Protein AF-A0A7R9UF16-F1 (afdb_monomer_lite)

pLDDT: mean 88.45, std 11.45, range [45.44, 96.75]

InterPro domains:
  IPR026983 Dynein heavy chain [PTHR46532] (1-109)
  IPR035699 Dynein heavy chain, hydrolytic ATP-binding dynein motor region [PF12774] (2-119)
  IPR043157 Dynein heavy chain, AAA1 domain, small subdomain [G3DSA:1.10.8.710] (1-102)

Organism: NCBI:txid172671

Secondary structure (DSSP, 8-state):
-HHHHHTT-SSHHHHHHHHHHHHHHHHHHS---TT---SHHHHHHHHHHHHHHHHHTTTS-HHHHHHHHHHHHHHTTS-TTTHHHHHHHHHHH-HHHHTS-------HHHHHHHHHHHHT-

Structure (mmCIF, N/CA/C/O backbone):
data_AF-A0A7R9UF16-F1
#
_entry.id   AF-A0A7R9UF16-F1
#
loop_
_atom_site.group_PDB
_atom_site.id
_atom_site.type_symbol
_atom_site.label_atom_id
_atom_site.label_alt_id
_atom_site.label_comp_id
_atom_site.label_asym_id
_atom_site.label_entity_id
_atom_site.label_seq_id
_atom_site.pdbx_PDB_ins_code
_atom_site.Cartn_x
_atom_site.Cartn_y
_atom_site.Cartn_z
_atom_site.occupancy
_atom_site.B_iso_or_equiv
_atom_site.auth_seq_id
_atom_site.auth_comp_id
_atom_site.auth_asym_id
_atom_site.auth_atom_id
_atom_site.pdbx_PDB_model_num
ATOM 1 N N . ARG A 1 1 ? 14.702 -5.098 0.571 1.00 75.12 1 ARG A N 1
ATOM 2 C CA . ARG A 1 1 ? 15.642 -4.946 -0.575 1.00 75.12 1 ARG A CA 1
ATOM 3 C C 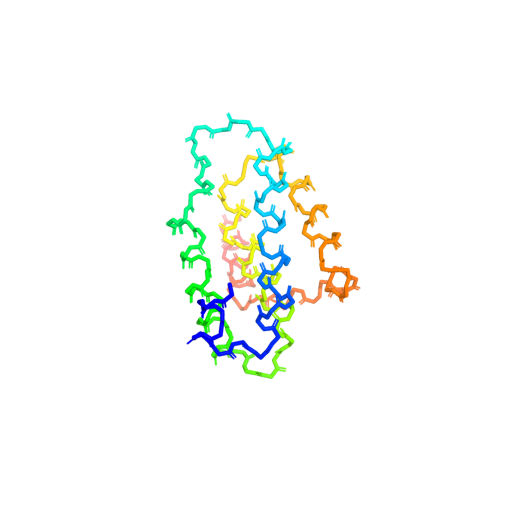. ARG A 1 1 ? 15.607 -6.165 -1.499 1.00 75.12 1 ARG A C 1
ATOM 5 O O . ARG A 1 1 ? 15.033 -6.046 -2.571 1.00 75.12 1 ARG A O 1
ATOM 12 N N . VAL A 1 2 ? 16.104 -7.334 -1.067 1.00 79.19 2 VAL A N 1
ATOM 13 C CA . VAL A 1 2 ? 16.209 -8.562 -1.897 1.00 79.19 2 VAL A CA 1
ATOM 14 C C . VAL A 1 2 ? 14.895 -8.941 -2.590 1.00 79.19 2 VAL A C 1
ATOM 16 O O . VAL A 1 2 ? 14.875 -9.166 -3.796 1.00 79.19 2 VAL A O 1
ATOM 19 N N . LYS A 1 3 ? 13.770 -8.937 -1.859 1.00 90.56 3 LYS A N 1
ATOM 20 C CA . LYS A 1 3 ? 12.485 -9.346 -2.439 1.00 90.56 3 LYS A CA 1
ATOM 21 C C . LYS A 1 3 ? 11.997 -8.417 -3.559 1.00 90.56 3 LYS A C 1
ATOM 23 O O . LYS A 1 3 ? 11.526 -8.935 -4.562 1.00 90.56 3 LYS A O 1
ATOM 28 N N . LEU A 1 4 ? 12.150 -7.095 -3.430 1.00 90.44 4 LEU A N 1
ATOM 29 C CA . LEU A 1 4 ? 11.742 -6.135 -4.470 1.00 90.44 4 LEU A CA 1
ATOM 30 C C . LEU A 1 4 ? 12.545 -6.306 -5.760 1.00 90.44 4 LEU A C 1
ATOM 32 O O . LEU A 1 4 ? 11.959 -6.355 -6.837 1.00 90.44 4 LEU A O 1
ATOM 36 N N . CYS A 1 5 ? 13.861 -6.490 -5.635 1.00 90.62 5 CYS A N 1
ATOM 37 C CA . CYS A 1 5 ? 14.720 -6.806 -6.773 1.00 90.62 5 CYS A CA 1
ATOM 38 C C . CYS A 1 5 ? 14.254 -8.102 -7.464 1.00 90.62 5 CYS A C 1
ATOM 40 O O . CYS A 1 5 ? 13.997 -8.108 -8.665 1.00 90.62 5 CYS A O 1
ATOM 42 N N . SER A 1 6 ? 13.995 -9.167 -6.690 1.00 90.06 6 SER A N 1
ATOM 43 C CA . SER A 1 6 ? 13.535 -10.455 -7.241 1.00 90.06 6 SER A CA 1
ATOM 44 C C . SER A 1 6 ? 12.184 -10.398 -7.964 1.00 90.06 6 SER A C 1
ATOM 46 O O . SER A 1 6 ? 11.884 -11.280 -8.761 1.00 90.06 6 SER A O 1
ATOM 48 N N . VAL A 1 7 ? 11.347 -9.395 -7.676 1.00 90.81 7 VAL A N 1
ATOM 49 C CA . VAL A 1 7 ? 10.039 -9.235 -8.329 1.00 90.81 7 VAL A CA 1
ATOM 50 C C . VAL A 1 7 ? 10.053 -8.221 -9.479 1.00 90.81 7 VAL A C 1
ATOM 52 O O . VAL A 1 7 ? 8.992 -7.917 -10.022 1.00 90.81 7 VAL A O 1
ATOM 55 N N . GLY A 1 8 ? 11.236 -7.747 -9.887 1.00 90.19 8 GLY A N 1
ATOM 56 C CA . GLY A 1 8 ? 11.430 -6.975 -11.117 1.00 90.19 8 GLY A CA 1
ATOM 57 C C . GLY A 1 8 ? 11.354 -5.456 -10.964 1.00 90.19 8 GLY A C 1
ATOM 58 O O . GLY A 1 8 ? 11.192 -4.767 -11.968 1.00 90.19 8 GLY A O 1
ATOM 59 N N . TYR A 1 9 ? 11.463 -4.933 -9.740 1.00 94.06 9 TYR A N 1
ATOM 60 C CA . TYR A 1 9 ? 11.591 -3.490 -9.514 1.00 94.06 9 TYR A CA 1
ATOM 61 C C . TYR A 1 9 ? 13.028 -3.031 -9.770 1.00 94.06 9 TYR A C 1
ATOM 63 O O . TYR A 1 9 ? 13.964 -3.594 -9.200 1.00 94.06 9 TYR A O 1
ATOM 71 N N . LYS A 1 10 ? 13.197 -1.981 -10.576 1.00 93.69 10 LYS A N 1
ATOM 72 C CA . LYS A 1 10 ? 14.491 -1.344 -10.858 1.00 93.69 10 LYS A CA 1
ATOM 73 C C . LYS A 1 10 ? 14.897 -0.371 -9.752 1.00 93.69 10 LYS A C 1
ATOM 75 O O . LYS A 1 10 ? 16.051 -0.365 -9.343 1.00 93.69 10 LYS A O 1
ATOM 80 N N . GLU A 1 11 ? 13.951 0.380 -9.190 1.00 93.75 11 GLU A N 1
ATOM 81 C CA . GLU A 1 11 ? 14.182 1.332 -8.091 1.00 93.75 11 GLU A CA 1
ATOM 82 C C . GLU A 1 11 ? 14.102 0.666 -6.699 1.00 93.75 11 GLU A C 1
ATOM 84 O O . GLU A 1 11 ? 13.766 1.296 -5.688 1.00 93.75 11 GLU A O 1
ATOM 89 N N . TYR A 1 12 ? 14.397 -0.637 -6.622 1.00 94.56 12 TYR A N 1
ATOM 90 C CA . TYR A 1 12 ? 14.152 -1.470 -5.441 1.00 94.56 12 TYR A CA 1
ATOM 91 C C . TYR A 1 12 ? 14.845 -0.969 -4.168 1.00 94.56 12 TYR A C 1
ATOM 93 O O . TYR A 1 12 ? 14.353 -1.230 -3.071 1.00 94.56 12 TYR A O 1
ATOM 101 N N . GLU A 1 13 ? 15.983 -0.278 -4.269 1.00 94.50 13 GLU A N 1
ATOM 102 C CA . GLU A 1 13 ? 16.698 0.240 -3.099 1.00 94.50 13 GLU A CA 1
ATOM 103 C C . GLU A 1 13 ? 15.949 1.385 -2.427 1.00 94.50 13 GLU A C 1
ATOM 105 O O . GLU A 1 13 ? 15.702 1.335 -1.219 1.00 94.50 13 GLU A O 1
ATOM 110 N N . LYS A 1 14 ? 15.542 2.382 -3.219 1.00 95.00 14 LYS A N 1
ATOM 111 C CA . LYS A 1 14 ? 14.749 3.527 -2.765 1.00 95.00 14 LYS A CA 1
ATOM 112 C C . LYS A 1 14 ? 13.398 3.051 -2.232 1.00 95.00 14 LYS A C 1
ATOM 114 O O . LYS A 1 14 ? 13.016 3.406 -1.118 1.00 95.00 14 LYS A O 1
ATOM 119 N N . LEU A 1 15 ? 12.710 2.188 -2.980 1.00 95.44 15 LEU A N 1
ATOM 120 C CA . LEU A 1 15 ? 11.391 1.678 -2.599 1.00 95.44 15 LEU A CA 1
ATOM 121 C C . LEU A 1 15 ? 11.440 0.777 -1.361 1.00 95.44 15 LEU A C 1
ATOM 123 O O . LEU A 1 15 ? 10.537 0.842 -0.534 1.00 95.44 15 LEU A O 1
ATOM 127 N N . ALA A 1 16 ? 12.505 -0.009 -1.169 1.00 95.44 16 ALA A N 1
ATOM 128 C CA . ALA A 1 16 ? 12.666 -0.808 0.045 1.00 95.44 16 ALA A CA 1
ATOM 129 C C . ALA A 1 16 ? 12.812 0.055 1.303 1.00 95.44 16 ALA A C 1
ATOM 131 O O . ALA A 1 16 ? 12.274 -0.321 2.342 1.00 95.44 16 ALA A O 1
ATOM 132 N N . LYS A 1 17 ? 13.536 1.181 1.219 1.00 95.75 17 LYS A N 1
ATOM 133 C CA . LYS A 1 17 ? 13.679 2.119 2.343 1.00 95.75 17 LYS A CA 1
ATOM 134 C C . LYS A 1 17 ? 12.328 2.735 2.705 1.00 95.75 17 LYS A C 1
ATOM 136 O O . LYS A 1 17 ? 11.942 2.681 3.864 1.00 95.75 17 LYS A O 1
ATOM 141 N N . LYS A 1 18 ? 11.579 3.223 1.707 1.00 95.50 18 LYS A N 1
ATOM 142 C CA . LYS A 1 18 ? 10.223 3.768 1.904 1.00 95.50 18 LYS A CA 1
ATOM 143 C C . LYS A 1 18 ? 9.264 2.737 2.496 1.00 95.50 18 LYS A C 1
ATOM 145 O O . LYS A 1 18 ? 8.551 3.038 3.440 1.00 95.50 18 LYS A O 1
ATOM 150 N N . PHE A 1 19 ? 9.282 1.512 1.971 1.00 95.31 19 PHE A N 1
ATOM 151 C CA . PHE A 1 19 ? 8.464 0.408 2.472 1.00 95.31 19 PHE A CA 1
ATOM 152 C C . PHE A 1 19 ? 8.746 0.122 3.950 1.00 95.31 19 PHE A C 1
ATOM 154 O O . PHE A 1 19 ? 7.816 0.025 4.741 1.00 95.31 19 PHE A O 1
ATOM 161 N N . PHE A 1 20 ? 10.024 -0.004 4.324 1.00 94.94 20 PHE A N 1
ATOM 162 C CA . PHE A 1 20 ? 10.402 -0.251 5.714 1.00 94.94 20 PHE A CA 1
ATOM 163 C C . PHE A 1 20 ? 9.985 0.913 6.617 1.00 94.94 20 PHE A C 1
ATOM 165 O O . PHE A 1 20 ? 9.345 0.676 7.634 1.00 94.94 20 PHE A O 1
ATOM 172 N N . GLN A 1 21 ? 10.270 2.151 6.202 1.00 96.00 21 GLN A N 1
ATOM 173 C CA . GLN A 1 21 ? 9.910 3.347 6.963 1.00 96.00 21 GLN A CA 1
ATOM 174 C C . GLN A 1 21 ? 8.399 3.448 7.194 1.00 96.00 21 GLN A C 1
ATOM 176 O O . GLN A 1 21 ? 7.979 3.750 8.303 1.00 96.00 21 GLN A O 1
ATOM 181 N N . LEU A 1 22 ? 7.580 3.154 6.175 1.00 95.75 22 LEU A N 1
ATOM 182 C CA . LEU A 1 22 ? 6.123 3.162 6.310 1.00 95.75 22 LEU A CA 1
ATOM 183 C C . LEU A 1 22 ? 5.665 2.207 7.409 1.00 95.75 22 LEU A C 1
ATOM 185 O O . LEU A 1 22 ? 4.869 2.594 8.253 1.00 95.75 22 LEU A O 1
ATOM 189 N N . TYR A 1 23 ? 6.151 0.965 7.385 1.00 95.25 23 TYR A N 1
ATOM 190 C CA . TYR A 1 23 ? 5.737 -0.052 8.346 1.00 95.25 23 TYR A CA 1
ATOM 191 C C . TYR A 1 23 ? 6.257 0.220 9.759 1.00 95.25 23 TYR A C 1
ATOM 193 O O . TYR A 1 23 ? 5.507 0.038 10.713 1.00 95.25 23 TYR A O 1
ATOM 201 N N . ASP A 1 24 ? 7.497 0.692 9.888 1.00 95.50 24 ASP A N 1
ATOM 202 C CA . ASP A 1 24 ? 8.084 1.072 11.175 1.00 95.50 24 ASP A CA 1
ATOM 203 C C . ASP A 1 24 ? 7.318 2.241 11.813 1.00 95.50 24 ASP A C 1
ATOM 205 O O . ASP A 1 24 ? 6.869 2.159 12.955 1.00 95.50 24 ASP A O 1
ATOM 209 N N . THR A 1 25 ? 7.058 3.303 11.045 1.00 95.88 25 THR A N 1
ATOM 210 C CA . THR A 1 25 ? 6.292 4.455 11.534 1.00 95.88 25 THR A CA 1
ATOM 211 C C . THR A 1 25 ? 4.826 4.108 11.777 1.00 95.88 25 THR A C 1
ATOM 213 O O . THR A 1 25 ? 4.262 4.537 12.781 1.00 95.88 25 THR A O 1
ATOM 216 N N . ALA A 1 26 ? 4.202 3.297 10.919 1.00 94.88 26 ALA A N 1
ATOM 217 C CA . ALA A 1 26 ? 2.816 2.889 11.119 1.00 94.88 26 ALA A CA 1
ATOM 218 C C . ALA A 1 26 ? 2.648 2.050 12.394 1.00 94.88 26 ALA A C 1
ATOM 220 O O . ALA A 1 26 ? 1.697 2.268 13.136 1.00 94.88 26 ALA A O 1
ATOM 221 N N . GLN A 1 27 ? 3.593 1.156 12.696 1.00 94.94 27 GLN A N 1
ATOM 222 C CA . GLN A 1 27 ? 3.588 0.390 13.943 1.00 94.94 27 GLN A CA 1
ATOM 223 C C . GLN A 1 27 ? 3.679 1.288 15.188 1.00 94.94 27 GLN A C 1
ATOM 225 O O . GLN A 1 27 ? 3.111 0.947 16.224 1.00 94.94 27 GLN A O 1
ATOM 230 N N . GLN A 1 28 ? 4.389 2.414 15.096 1.00 95.19 28 GLN A N 1
ATOM 231 C CA . GLN A 1 28 ? 4.573 3.353 16.205 1.00 95.19 28 GLN A CA 1
ATOM 232 C C . GLN A 1 28 ? 3.407 4.341 16.360 1.00 95.19 28 GLN A C 1
ATOM 234 O O . GLN A 1 28 ? 3.115 4.757 17.478 1.00 95.19 28 GLN A O 1
ATOM 239 N N . GLN A 1 29 ? 2.768 4.747 15.257 1.00 95.56 29 GLN A N 1
ATOM 240 C CA . GLN A 1 29 ? 1.769 5.821 15.262 1.00 95.56 29 GLN A CA 1
ATOM 241 C C . GLN A 1 29 ? 0.315 5.339 15.265 1.00 95.56 29 GLN A C 1
ATOM 243 O O . GLN A 1 29 ? -0.547 6.043 15.787 1.00 95.56 29 GLN A O 1
ATOM 248 N N . LEU A 1 30 ? 0.013 4.183 14.663 1.00 95.56 30 LEU A N 1
ATOM 249 C CA . LEU A 1 30 ? -1.362 3.683 14.609 1.00 95.56 30 LEU A CA 1
ATOM 250 C C . LEU A 1 30 ? -1.782 3.060 15.939 1.00 95.56 30 LEU A C 1
ATOM 252 O O . LEU A 1 30 ? -0.963 2.614 16.744 1.00 95.56 30 LEU A O 1
ATOM 256 N N . SER A 1 31 ? -3.096 2.989 16.147 1.00 95.75 31 SER A N 1
ATOM 257 C CA . SER A 1 31 ? -3.650 2.357 17.337 1.00 95.75 31 SER A CA 1
ATOM 258 C C . SER A 1 31 ? -3.274 0.867 17.438 1.00 95.75 31 SER A C 1
ATOM 260 O O . SER A 1 31 ? -3.178 0.145 16.442 1.00 95.75 31 SER A O 1
ATOM 262 N N . ALA A 1 32 ? -3.069 0.379 18.665 1.00 93.69 32 ALA A N 1
ATOM 263 C CA . ALA A 1 32 ? -2.683 -1.007 18.927 1.00 93.69 32 ALA A CA 1
ATOM 264 C C . ALA A 1 32 ? -3.880 -1.968 18.779 1.00 93.69 32 ALA A C 1
ATOM 266 O O . ALA A 1 32 ? -4.518 -2.360 19.757 1.00 93.69 32 ALA A O 1
ATOM 267 N N . GLN A 1 33 ? -4.194 -2.356 17.542 1.00 94.44 33 GLN A N 1
ATOM 268 C CA . GLN A 1 33 ? -5.254 -3.319 17.247 1.00 94.44 33 GLN A CA 1
ATOM 269 C C . GLN A 1 33 ? -4.731 -4.759 17.236 1.00 94.44 33 GLN A C 1
ATOM 271 O O . GLN A 1 33 ? -3.710 -5.061 16.623 1.00 94.44 33 GLN A O 1
ATOM 276 N N . LYS A 1 34 ? -5.483 -5.694 17.836 1.00 92.94 34 LYS A N 1
ATOM 277 C CA . LYS A 1 34 ? -5.106 -7.125 17.889 1.00 92.94 34 LYS A CA 1
ATOM 278 C C . LYS A 1 34 ? -4.961 -7.783 16.512 1.00 92.94 34 LYS A C 1
ATOM 280 O O . LYS A 1 34 ? -4.249 -8.771 16.384 1.00 92.94 34 LYS A O 1
ATOM 285 N N . HIS A 1 35 ? -5.678 -7.278 15.511 1.00 92.75 35 HIS A N 1
ATOM 286 C CA . HIS A 1 35 ? -5.695 -7.828 14.155 1.00 92.75 35 HIS A CA 1
ATOM 287 C C . HIS A 1 35 ? -4.644 -7.194 13.230 1.00 92.75 35 HIS A C 1
ATOM 289 O O . HIS A 1 35 ? -4.537 -7.599 12.072 1.00 92.75 35 HIS A O 1
ATOM 295 N N . TYR A 1 36 ? -3.868 -6.213 13.704 1.00 94.50 36 TYR A N 1
ATOM 296 C CA . TYR A 1 36 ? -2.773 -5.652 12.920 1.00 94.50 36 TYR A CA 1
ATOM 297 C C . TYR A 1 36 ? -1.578 -6.605 12.925 1.00 94.50 36 TYR A C 1
ATOM 299 O O . TYR A 1 36 ? -1.027 -6.939 13.971 1.00 94.50 36 TYR A O 1
ATOM 307 N N . ASP A 1 37 ? -1.171 -7.031 11.728 1.00 91.00 37 ASP A N 1
ATOM 308 C CA . ASP A 1 37 ? 0.016 -7.857 11.515 1.00 91.00 37 ASP A CA 1
ATOM 309 C C . ASP A 1 37 ? 1.125 -7.017 10.871 1.00 91.00 37 ASP A C 1
ATOM 311 O O . ASP A 1 37 ? 1.186 -6.838 9.649 1.00 91.00 37 ASP A O 1
ATOM 315 N N . TRP A 1 38 ? 2.015 -6.504 11.719 1.00 90.44 38 TRP A N 1
ATOM 316 C CA . TRP A 1 38 ? 3.238 -5.805 11.317 1.00 90.44 38 TRP A CA 1
ATOM 317 C C . TRP A 1 38 ? 4.417 -6.763 11.079 1.00 90.44 38 TRP A C 1
ATOM 319 O O . TRP A 1 38 ? 5.545 -6.332 10.856 1.00 90.44 38 TRP A O 1
ATOM 329 N N . GLY A 1 39 ? 4.182 -8.076 11.125 1.00 90.62 39 GLY A N 1
ATOM 330 C CA . GLY A 1 39 ? 5.206 -9.088 10.939 1.00 90.62 39 GLY A CA 1
ATOM 331 C C . GLY A 1 39 ? 5.638 -9.271 9.483 1.00 90.62 39 GLY A C 1
ATOM 332 O O . GLY A 1 39 ? 4.976 -8.882 8.514 1.00 90.62 39 GLY A O 1
ATOM 333 N N . LEU A 1 40 ? 6.758 -9.982 9.315 1.00 91.00 40 LEU A N 1
ATOM 334 C CA . LEU A 1 40 ? 7.363 -10.240 8.007 1.00 91.00 40 LEU A CA 1
ATOM 335 C C . LEU A 1 40 ? 6.426 -10.999 7.049 1.00 91.00 40 LEU A C 1
ATOM 337 O O . LEU A 1 40 ? 6.537 -10.853 5.833 1.00 91.00 40 LEU A O 1
ATOM 341 N N . ARG A 1 41 ? 5.481 -11.799 7.564 1.00 91.94 41 ARG A N 1
ATOM 342 C CA . ARG A 1 41 ? 4.528 -12.558 6.737 1.00 91.94 41 ARG A CA 1
ATOM 343 C C . ARG A 1 41 ? 3.613 -11.631 5.937 1.00 91.94 41 ARG A C 1
ATOM 345 O O . ARG A 1 41 ? 3.494 -11.819 4.722 1.00 91.94 41 ARG A O 1
ATOM 352 N N . ASN A 1 42 ? 3.015 -10.639 6.597 1.00 91.44 42 ASN A N 1
ATOM 353 C CA . ASN A 1 42 ? 2.193 -9.627 5.943 1.00 91.44 42 ASN A CA 1
ATOM 354 C C . ASN A 1 42 ? 3.032 -8.813 4.949 1.00 91.44 42 ASN A C 1
ATOM 356 O O . ASN A 1 42 ? 2.672 -8.707 3.776 1.00 91.44 42 ASN A O 1
ATOM 360 N N . MET A 1 43 ? 4.217 -8.357 5.365 1.00 93.88 43 MET A N 1
ATOM 361 C CA . MET A 1 43 ? 5.130 -7.615 4.487 1.00 93.88 43 MET A CA 1
ATOM 362 C C . MET A 1 43 ? 5.500 -8.406 3.222 1.00 93.88 43 MET A C 1
ATOM 364 O O . MET A 1 43 ? 5.464 -7.874 2.114 1.00 93.88 43 MET A O 1
ATOM 368 N N . LEU A 1 44 ? 5.809 -9.701 3.343 1.00 93.44 44 LEU A N 1
ATOM 369 C CA . LEU A 1 44 ? 6.110 -10.560 2.194 1.00 93.44 44 LEU A CA 1
ATOM 370 C C . LEU A 1 44 ? 4.904 -10.749 1.269 1.00 93.44 44 LEU A C 1
ATOM 372 O O . LEU A 1 44 ? 5.099 -10.880 0.059 1.00 93.44 44 LEU A O 1
ATOM 376 N N . ALA A 1 45 ? 3.681 -10.776 1.805 1.00 93.38 45 ALA A N 1
ATOM 377 C CA . ALA A 1 45 ? 2.467 -10.827 0.994 1.00 93.38 45 ALA A CA 1
ATOM 378 C C . ALA A 1 45 ? 2.326 -9.567 0.135 1.00 93.38 45 ALA A C 1
ATOM 380 O O . ALA A 1 45 ? 2.103 -9.685 -1.071 1.00 93.38 45 ALA A O 1
ATOM 381 N N . VAL A 1 46 ? 2.573 -8.393 0.720 1.00 93.88 46 VAL A N 1
ATOM 382 C CA . VAL A 1 46 ? 2.580 -7.124 -0.016 1.00 93.88 46 VAL A CA 1
ATOM 383 C C . VAL A 1 46 ? 3.636 -7.132 -1.113 1.00 93.88 46 VAL A C 1
ATOM 385 O O . VAL A 1 46 ? 3.310 -6.908 -2.272 1.00 93.88 46 VAL A O 1
ATOM 388 N N . LEU A 1 47 ? 4.877 -7.508 -0.797 1.00 94.06 47 LEU A N 1
ATOM 389 C CA . LEU A 1 47 ? 5.962 -7.536 -1.784 1.00 94.06 47 LEU A CA 1
ATOM 390 C C . LEU A 1 47 ? 5.718 -8.532 -2.931 1.00 94.06 47 LEU A C 1
ATOM 392 O O . LEU A 1 47 ? 6.146 -8.292 -4.061 1.00 94.06 47 LEU A O 1
ATOM 396 N N . ARG A 1 48 ? 5.033 -9.654 -2.669 1.00 93.62 48 ARG A N 1
ATOM 397 C CA . ARG A 1 48 ? 4.592 -10.580 -3.728 1.00 93.62 48 ARG A CA 1
ATOM 398 C C . ARG A 1 48 ? 3.522 -9.945 -4.615 1.00 93.62 48 ARG A C 1
ATOM 400 O O . ARG A 1 48 ? 3.642 -10.044 -5.836 1.00 93.62 48 ARG A O 1
ATOM 407 N N . SER A 1 49 ? 2.528 -9.296 -4.008 1.00 93.31 49 SER A N 1
ATOM 408 C CA . SER A 1 49 ? 1.450 -8.605 -4.722 1.00 93.31 49 SER A CA 1
ATOM 409 C C . SER A 1 49 ? 1.997 -7.481 -5.602 1.00 93.31 49 SER A C 1
ATOM 411 O O . SER A 1 49 ? 1.721 -7.450 -6.796 1.00 93.31 49 SER A O 1
ATOM 413 N N . SER A 1 50 ? 2.914 -6.661 -5.075 1.00 93.19 50 SER A N 1
ATOM 414 C CA . SER A 1 50 ? 3.593 -5.600 -5.831 1.00 93.19 50 SER A CA 1
ATOM 415 C C . SER A 1 50 ? 4.279 -6.141 -7.086 1.00 93.19 50 SER A C 1
ATOM 417 O O . SER A 1 50 ? 4.223 -5.533 -8.151 1.00 93.19 50 SER A O 1
ATOM 419 N N . GLY A 1 51 ? 4.886 -7.328 -6.989 1.00 93.25 51 GLY A N 1
ATOM 420 C CA . GLY A 1 51 ? 5.463 -8.021 -8.137 1.00 93.25 51 GLY A CA 1
ATOM 421 C C . GLY A 1 51 ? 4.443 -8.372 -9.221 1.00 93.25 51 GLY A C 1
ATOM 422 O O . GLY A 1 51 ? 4.723 -8.208 -10.408 1.00 93.25 51 GLY A O 1
ATOM 423 N N . ALA A 1 52 ? 3.261 -8.855 -8.831 1.00 92.69 52 ALA A N 1
ATOM 424 C CA . ALA A 1 52 ? 2.174 -9.134 -9.768 1.00 92.69 52 ALA A CA 1
ATOM 425 C C . ALA A 1 52 ? 1.656 -7.841 -10.418 1.00 92.69 52 ALA A C 1
ATOM 427 O O . ALA A 1 52 ? 1.596 -7.761 -11.645 1.00 92.69 52 ALA A O 1
ATOM 428 N N . THR A 1 53 ? 1.403 -6.805 -9.613 1.00 90.50 53 THR A N 1
ATOM 429 C CA . THR A 1 53 ? 0.965 -5.481 -10.075 1.00 90.50 53 THR A CA 1
ATOM 430 C C . THR A 1 53 ? 1.959 -4.868 -11.065 1.00 90.50 53 THR A C 1
ATOM 432 O O . THR A 1 53 ? 1.549 -4.330 -12.096 1.00 90.50 53 THR A O 1
ATOM 435 N N . LYS A 1 54 ? 3.272 -5.009 -10.819 1.00 92.06 54 LYS A N 1
ATOM 436 C CA . LYS A 1 54 ? 4.323 -4.528 -11.727 1.00 92.06 54 LYS A CA 1
ATOM 437 C C . LYS A 1 54 ? 4.343 -5.262 -13.065 1.00 92.06 54 LYS A C 1
ATOM 439 O O . LYS A 1 54 ? 4.474 -4.608 -14.098 1.00 92.06 54 LYS A O 1
ATOM 444 N N . ARG A 1 55 ? 4.184 -6.589 -13.067 1.00 92.81 55 ARG A N 1
ATOM 445 C CA . ARG A 1 55 ? 4.119 -7.378 -14.312 1.00 92.81 55 ARG A CA 1
ATOM 446 C C . ARG A 1 55 ? 2.881 -7.049 -15.143 1.00 92.81 55 ARG A C 1
ATOM 448 O O . ARG A 1 55 ? 2.988 -6.985 -16.361 1.00 92.81 55 ARG A O 1
ATOM 455 N N . ALA A 1 56 ? 1.745 -6.787 -14.499 1.00 90.81 56 ALA A N 1
ATOM 456 C CA . ALA A 1 56 ? 0.527 -6.361 -15.187 1.00 90.81 56 ALA A CA 1
ATOM 457 C C . ALA A 1 56 ? 0.629 -4.931 -15.759 1.00 90.81 56 ALA A C 1
ATOM 459 O O . ALA A 1 56 ? -0.014 -4.614 -16.752 1.00 90.81 56 ALA A O 1
ATOM 460 N N . ASN A 1 57 ? 1.463 -4.069 -15.165 1.00 90.00 57 ASN A N 1
ATOM 461 C CA . ASN A 1 57 ? 1.549 -2.644 -15.497 1.00 90.00 57 ASN A CA 1
ATOM 462 C C . ASN A 1 57 ? 2.988 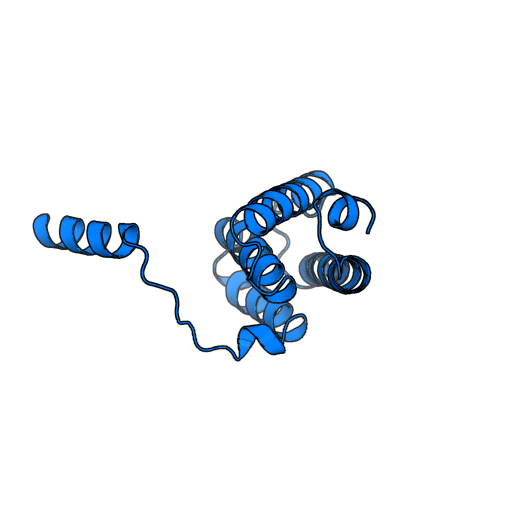-2.204 -15.814 1.00 90.00 57 ASN A C 1
ATOM 464 O O . ASN A 1 57 ? 3.529 -1.280 -15.201 1.00 90.00 57 ASN A O 1
ATOM 468 N N . VAL A 1 58 ? 3.632 -2.847 -16.789 1.00 88.75 58 VAL A N 1
ATOM 469 C CA . VAL A 1 58 ? 5.072 -2.658 -17.065 1.00 88.75 58 VAL A CA 1
ATOM 470 C C . VAL A 1 58 ? 5.451 -1.194 -17.343 1.00 88.75 5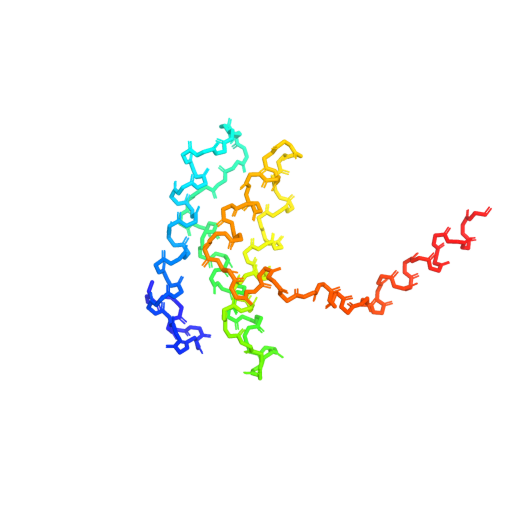8 VAL A C 1
ATOM 472 O O . VAL A 1 58 ? 6.520 -0.757 -16.909 1.00 88.75 58 VAL A O 1
ATOM 475 N N . LYS A 1 59 ? 4.567 -0.434 -18.007 1.00 89.56 59 LYS A N 1
ATOM 476 C CA . LYS A 1 59 ? 4.781 0.971 -18.405 1.00 89.56 59 LYS A CA 1
ATOM 477 C C . LYS A 1 59 ? 4.515 1.998 -17.293 1.00 89.56 59 LYS A C 1
ATOM 479 O O . LYS A 1 59 ? 4.921 3.145 -17.440 1.00 89.56 59 LYS A O 1
ATOM 484 N N . LYS A 1 60 ? 3.832 1.620 -16.204 1.00 88.94 60 LYS A N 1
ATOM 485 C CA . LYS A 1 60 ? 3.521 2.544 -15.100 1.00 88.94 60 LYS A CA 1
ATOM 486 C C . LYS A 1 60 ? 4.745 2.742 -14.195 1.00 88.94 60 LYS A C 1
ATOM 488 O O . LYS A 1 60 ? 5.597 1.854 -14.075 1.00 88.94 60 LYS A O 1
ATOM 493 N N . SER A 1 61 ? 4.805 3.910 -13.549 1.00 92.19 61 SER A N 1
ATOM 494 C CA . SER A 1 61 ? 5.839 4.251 -12.564 1.00 92.19 61 SER A CA 1
ATOM 495 C C . SER A 1 61 ? 5.877 3.220 -11.432 1.00 92.19 61 SER A C 1
ATOM 497 O O . SER A 1 61 ? 4.842 2.862 -10.872 1.00 92.19 61 SER A O 1
ATOM 499 N N . GLU A 1 62 ? 7.071 2.742 -11.081 1.00 93.25 62 GLU A N 1
ATOM 500 C CA . GLU A 1 62 ? 7.253 1.787 -9.982 1.00 93.25 62 GLU A CA 1
ATOM 501 C C . GLU A 1 62 ? 6.822 2.372 -8.636 1.00 93.25 62 GLU A C 1
ATOM 503 O O . GLU A 1 62 ? 6.239 1.670 -7.809 1.00 93.25 62 GLU A O 1
ATOM 508 N N . GLU A 1 63 ? 7.055 3.671 -8.454 1.00 92.81 63 GLU A N 1
ATOM 509 C CA . GLU A 1 63 ? 6.656 4.419 -7.270 1.00 92.81 63 GLU A CA 1
ATOM 510 C C . GLU A 1 63 ? 5.124 4.475 -7.132 1.00 92.81 63 GLU A C 1
ATOM 512 O O . GLU A 1 63 ? 4.596 4.189 -6.057 1.00 92.81 63 GLU A O 1
ATOM 517 N N . LEU A 1 64 ? 4.405 4.713 -8.237 1.00 92.19 64 LEU A N 1
ATOM 518 C CA . LEU A 1 64 ? 2.936 4.674 -8.282 1.00 92.19 64 LEU A CA 1
ATOM 519 C C . LEU A 1 64 ? 2.391 3.273 -7.971 1.00 92.19 64 LEU A C 1
ATOM 521 O O . LEU A 1 64 ? 1.475 3.125 -7.167 1.00 92.19 64 LEU A O 1
ATOM 525 N N . LEU A 1 65 ? 2.966 2.233 -8.578 1.00 92.81 65 LEU A N 1
ATOM 526 C CA . LEU A 1 65 ? 2.515 0.852 -8.378 1.00 92.81 65 LEU A CA 1
ATOM 527 C C . LEU A 1 65 ? 2.739 0.378 -6.937 1.00 92.81 65 LEU A C 1
ATOM 529 O O . LEU A 1 65 ? 1.912 -0.347 -6.378 1.00 92.81 65 LEU A O 1
ATOM 533 N N . MET A 1 66 ? 3.857 0.788 -6.331 1.00 94.25 66 MET A N 1
ATOM 534 C CA . MET A 1 66 ? 4.141 0.524 -4.922 1.00 94.25 66 MET A CA 1
ATOM 535 C C . MET A 1 66 ? 3.141 1.245 -4.015 1.00 94.25 66 MET A C 1
ATOM 537 O O . MET A 1 66 ? 2.567 0.608 -3.134 1.00 94.25 66 MET A O 1
ATOM 541 N N . TYR A 1 67 ? 2.888 2.533 -4.267 1.00 94.00 67 TYR A N 1
ATOM 542 C CA . TYR A 1 67 ? 1.896 3.324 -3.536 1.00 94.00 67 TYR A CA 1
ATOM 543 C C . TYR A 1 67 ? 0.507 2.674 -3.571 1.00 94.00 67 TYR A C 1
ATOM 545 O O . TYR A 1 67 ? -0.093 2.459 -2.520 1.00 94.00 67 TYR A O 1
ATOM 553 N N . GLN A 1 68 ? 0.023 2.295 -4.759 1.00 91.69 68 GLN A N 1
ATOM 554 C CA . GLN A 1 68 ? -1.279 1.639 -4.932 1.00 91.69 68 GLN A CA 1
ATOM 555 C C . GLN A 1 68 ? -1.344 0.313 -4.172 1.00 91.69 68 GLN A C 1
ATOM 557 O O . GLN A 1 68 ? -2.248 0.099 -3.372 1.00 91.69 68 GLN A O 1
ATOM 562 N N . THR A 1 69 ? -0.328 -0.541 -4.331 1.00 93.38 69 THR A N 1
ATOM 563 C CA . THR A 1 69 ? -0.308 -1.842 -3.649 1.00 93.38 69 THR A CA 1
ATOM 564 C C . THR A 1 69 ? -0.308 -1.686 -2.124 1.00 93.38 69 THR A C 1
ATOM 566 O O . THR A 1 69 ? -1.016 -2.412 -1.428 1.00 93.38 69 THR A O 1
ATOM 569 N N . LEU A 1 70 ? 0.471 -0.738 -1.590 1.00 94.62 70 LEU A N 1
ATOM 570 C CA . LEU A 1 70 ? 0.505 -0.444 -0.156 1.00 94.62 70 LEU A CA 1
ATOM 571 C C . LEU A 1 70 ? -0.833 0.097 0.341 1.00 94.62 70 LEU A C 1
ATOM 573 O O . LEU A 1 70 ? -1.303 -0.329 1.394 1.00 94.62 70 LEU A O 1
ATOM 577 N N . ARG A 1 71 ? -1.454 1.005 -0.411 1.00 93.38 71 ARG A N 1
ATOM 578 C CA . ARG A 1 71 ? -2.766 1.557 -0.084 1.00 93.38 71 ARG A CA 1
ATOM 579 C C . ARG A 1 71 ? -3.815 0.448 -0.006 1.00 93.38 71 ARG A C 1
ATOM 581 O O . ARG A 1 71 ? -4.414 0.257 1.047 1.00 93.38 71 ARG A O 1
ATOM 588 N N . ASP A 1 72 ? -3.982 -0.327 -1.069 1.00 91.31 72 ASP A N 1
ATOM 589 C CA . ASP A 1 72 ? -5.095 -1.272 -1.198 1.00 91.31 72 ASP A CA 1
ATOM 590 C C . ASP A 1 72 ? -4.983 -2.442 -0.204 1.00 91.31 72 ASP A C 1
ATOM 592 O O . ASP A 1 72 ? -5.967 -2.866 0.409 1.00 91.31 72 ASP A O 1
ATOM 596 N N . MET A 1 73 ? -3.762 -2.941 0.025 1.00 92.50 73 MET A N 1
ATOM 597 C CA . MET A 1 73 ? -3.537 -4.079 0.924 1.00 92.50 73 MET A CA 1
ATOM 598 C C . MET A 1 73 ? -3.608 -3.741 2.413 1.00 92.50 73 MET A C 1
ATOM 600 O O . MET A 1 73 ? -3.805 -4.654 3.221 1.00 92.50 73 MET A O 1
ATOM 604 N N . ASN A 1 74 ? -3.407 -2.474 2.786 1.00 92.88 74 ASN A N 1
ATOM 605 C CA . ASN A 1 74 ? -3.462 -2.054 4.184 1.00 92.88 74 ASN A CA 1
ATOM 606 C C . ASN A 1 74 ? -4.807 -1.402 4.525 1.00 92.88 74 ASN A C 1
ATOM 608 O O . ASN A 1 74 ? -5.363 -1.738 5.564 1.00 92.88 74 ASN A O 1
ATOM 612 N N . LEU A 1 75 ? -5.391 -0.571 3.647 1.00 91.50 75 LEU A N 1
ATOM 613 C CA . LEU A 1 75 ? -6.660 0.120 3.928 1.00 91.50 75 LEU A CA 1
ATOM 614 C C . LEU A 1 75 ? -7.805 -0.827 4.300 1.00 91.50 75 LEU A C 1
ATOM 616 O O . LEU A 1 75 ? -8.576 -0.512 5.196 1.00 91.50 75 LEU A O 1
ATOM 620 N N . SER A 1 76 ? -7.892 -1.995 3.660 1.00 89.00 76 SER A N 1
ATOM 621 C CA . SER A 1 76 ? -8.931 -2.999 3.946 1.00 89.00 76 SER A CA 1
ATOM 622 C C . SER A 1 76 ? -8.875 -3.582 5.364 1.00 89.00 76 SER A C 1
ATOM 624 O O . SER A 1 76 ? -9.836 -4.208 5.801 1.00 89.00 76 SER A O 1
ATOM 626 N N . LYS A 1 77 ? -7.758 -3.395 6.079 1.00 90.62 77 LYS A N 1
ATOM 627 C CA . LYS A 1 77 ? -7.526 -3.925 7.430 1.00 90.62 77 LYS A CA 1
ATOM 628 C C . LYS A 1 77 ? -7.561 -2.850 8.508 1.00 90.62 77 LYS A C 1
ATOM 630 O O . LYS A 1 77 ? -7.615 -3.204 9.679 1.00 90.62 77 LYS A O 1
ATOM 635 N N . LEU A 1 78 ? -7.456 -1.575 8.134 1.00 94.12 78 LEU A N 1
ATOM 636 C CA . LEU A 1 78 ? -7.371 -0.476 9.090 1.00 94.12 78 LEU A CA 1
ATOM 637 C C . LEU A 1 78 ? -8.750 -0.117 9.631 1.00 94.12 78 LEU A C 1
ATOM 639 O O . LEU A 1 78 ? -9.732 -0.056 8.891 1.00 94.12 78 LEU A O 1
ATOM 643 N N . VAL A 1 79 ? -8.806 0.197 10.923 1.00 95.56 79 VAL A N 1
ATOM 644 C CA . VAL A 1 79 ? -9.993 0.831 11.499 1.00 95.56 79 VAL A CA 1
ATOM 645 C C . VAL A 1 79 ? -10.126 2.264 10.979 1.00 95.56 79 VAL A C 1
ATOM 647 O O . VAL A 1 79 ? -9.130 2.931 10.696 1.00 95.56 79 VAL A O 1
ATOM 650 N N . ALA A 1 80 ? -11.359 2.768 10.884 1.00 94.81 80 ALA A N 1
ATOM 651 C CA . ALA A 1 80 ? -11.653 4.062 10.259 1.00 94.81 80 ALA A CA 1
ATOM 652 C C . ALA A 1 80 ? -10.841 5.238 10.837 1.00 94.81 80 ALA A C 1
ATOM 654 O O . ALA A 1 80 ? -10.436 6.123 10.090 1.00 94.81 80 ALA A O 1
ATOM 655 N N . GLN A 1 81 ? -10.559 5.222 12.143 1.00 94.62 81 GLN A N 1
ATOM 656 C CA . GLN A 1 81 ? -9.758 6.253 12.816 1.00 94.62 81 GLN A CA 1
ATOM 657 C C . GLN A 1 81 ? -8.286 6.292 12.366 1.00 94.62 81 GLN A C 1
ATOM 659 O O . GLN A 1 81 ? -7.688 7.363 12.339 1.00 94.62 81 GLN A O 1
ATOM 664 N N . ASP A 1 82 ? -7.710 5.149 11.980 1.00 96.75 82 ASP A N 1
ATOM 665 C CA . ASP A 1 82 ? -6.295 5.030 11.602 1.00 96.75 82 ASP A CA 1
ATOM 666 C C . ASP A 1 82 ? -6.076 5.293 10.102 1.00 96.75 82 ASP A C 1
ATOM 668 O O . ASP A 1 82 ? -4.955 5.564 9.666 1.00 96.75 82 ASP A O 1
ATOM 672 N N . VAL A 1 83 ? -7.142 5.233 9.295 1.00 95.19 83 VAL A N 1
ATOM 673 C CA . VAL A 1 83 ? -7.079 5.431 7.839 1.00 95.19 83 VAL A CA 1
ATOM 674 C C . VAL A 1 83 ? -6.482 6.795 7.456 1.00 95.19 83 VAL A C 1
ATOM 676 O O . VA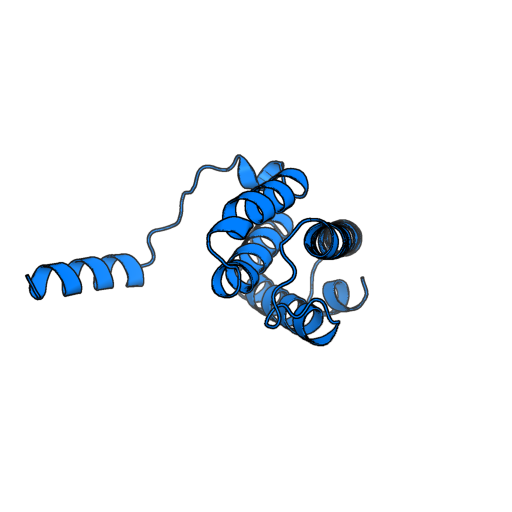L A 1 83 ? -5.557 6.803 6.639 1.00 95.19 83 VAL A O 1
ATOM 679 N N . PRO A 1 84 ? -6.928 7.943 8.012 1.00 95.31 84 PRO A N 1
ATOM 680 C CA . PRO A 1 84 ? -6.348 9.243 7.671 1.00 95.31 84 PRO A CA 1
ATOM 681 C C . PRO A 1 84 ? -4.860 9.334 8.018 1.00 95.31 84 PRO A C 1
ATOM 683 O O . PRO A 1 84 ? -4.077 9.860 7.229 1.00 95.31 84 PRO A O 1
ATOM 686 N N . LEU A 1 85 ? -4.461 8.769 9.161 1.00 95.44 85 LEU A N 1
ATOM 687 C CA . LEU A 1 85 ? -3.075 8.770 9.624 1.00 95.44 85 LEU A CA 1
ATOM 688 C C . LEU A 1 85 ? -2.178 7.951 8.690 1.00 95.44 85 LEU A C 1
ATOM 690 O O . LEU A 1 85 ? -1.145 8.436 8.231 1.00 95.44 85 LEU A O 1
ATOM 694 N N . PHE A 1 86 ? -2.611 6.742 8.327 1.00 95.75 86 PHE A N 1
ATOM 695 C CA . PHE A 1 86 ? -1.887 5.908 7.370 1.00 95.75 86 PHE A CA 1
ATOM 696 C C . PHE A 1 86 ? -1.771 6.570 5.991 1.00 95.75 86 PHE A C 1
ATOM 698 O O . PHE A 1 86 ? -0.710 6.524 5.371 1.00 95.75 86 PHE A O 1
ATOM 705 N N . LEU A 1 87 ? -2.842 7.206 5.505 1.00 94.31 87 LEU A N 1
ATOM 706 C CA . LEU A 1 87 ? -2.813 7.927 4.231 1.00 94.31 87 LEU A CA 1
ATOM 707 C C . LEU A 1 87 ? -1.869 9.134 4.269 1.00 94.31 87 LEU A C 1
ATOM 709 O O . LEU A 1 87 ? -1.203 9.387 3.266 1.00 94.31 87 LEU A O 1
ATOM 713 N N . SER A 1 88 ? -1.768 9.832 5.405 1.00 94.31 88 SER A N 1
ATOM 714 C CA . SER A 1 88 ? -0.782 10.901 5.601 1.00 94.31 88 SER A CA 1
ATOM 715 C C . SER A 1 88 ? 0.640 10.354 5.501 1.00 94.31 88 SER A C 1
ATOM 717 O O . SER A 1 88 ? 1.404 10.809 4.655 1.00 94.31 88 SER A O 1
ATOM 719 N N . LEU A 1 89 ? 0.959 9.295 6.258 1.00 95.38 89 LEU A N 1
ATOM 720 C CA . LEU A 1 89 ? 2.270 8.634 6.204 1.00 95.38 89 LEU A CA 1
ATOM 721 C C . LEU A 1 89 ? 2.628 8.170 4.788 1.00 95.38 89 LEU A C 1
ATOM 723 O O . LEU A 1 89 ? 3.764 8.311 4.330 1.00 95.38 89 LEU A O 1
ATOM 727 N N . LEU A 1 90 ? 1.648 7.620 4.072 1.00 94.56 90 LEU A N 1
ATOM 728 C CA . LEU A 1 90 ? 1.832 7.178 2.699 1.00 94.56 90 LEU A CA 1
ATOM 729 C C . LEU A 1 90 ? 2.055 8.365 1.746 1.00 94.56 90 LEU A C 1
ATOM 731 O O . LEU A 1 90 ? 2.891 8.274 0.851 1.00 94.56 90 LEU A O 1
ATOM 735 N N . SER A 1 91 ? 1.347 9.480 1.934 1.00 93.12 91 SER A N 1
ATOM 736 C CA . SER A 1 91 ? 1.542 10.706 1.152 1.00 93.12 91 SER A CA 1
ATOM 737 C C . SER A 1 91 ? 2.931 11.309 1.376 1.00 93.12 91 SER A C 1
ATOM 739 O O . SER A 1 91 ? 3.602 11.661 0.405 1.00 93.12 91 SER A O 1
ATOM 741 N N . ASP A 1 92 ? 3.395 11.353 2.625 1.00 93.69 92 ASP A N 1
ATOM 742 C CA . ASP A 1 92 ? 4.704 11.903 2.999 1.00 93.69 92 ASP A CA 1
ATOM 743 C C . ASP A 1 92 ? 5.858 11.094 2.392 1.00 93.69 92 ASP A C 1
ATOM 745 O O . ASP A 1 92 ? 6.859 11.644 1.929 1.00 93.69 92 ASP A O 1
ATOM 749 N N . LEU A 1 93 ? 5.705 9.768 2.320 1.00 93.81 93 LEU A N 1
ATOM 750 C CA . LEU A 1 93 ? 6.697 8.890 1.700 1.00 93.81 93 LEU A CA 1
ATOM 751 C C . LEU A 1 93 ? 6.640 8.896 0.169 1.00 93.81 93 LEU A C 1
ATOM 753 O O . LEU A 1 93 ? 7.649 8.587 -0.471 1.00 93.81 93 LEU A O 1
ATOM 757 N N . PHE A 1 94 ? 5.505 9.244 -0.438 1.00 92.94 94 PHE A N 1
ATOM 758 C CA . PHE A 1 94 ? 5.276 9.200 -1.888 1.00 92.94 94 PHE A CA 1
ATOM 759 C C . PHE A 1 94 ? 4.686 10.524 -2.425 1.00 92.94 94 PHE A C 1
ATOM 761 O O . PHE A 1 94 ? 3.622 10.523 -3.058 1.00 92.94 94 PHE A O 1
ATOM 768 N N . PRO A 1 95 ? 5.382 11.665 -2.249 1.00 88.19 95 PRO A N 1
ATOM 769 C CA . PRO A 1 95 ? 4.829 12.987 -2.559 1.00 88.19 95 PRO A CA 1
ATOM 770 C C . PRO A 1 95 ? 4.518 13.167 -4.052 1.00 88.19 95 PRO A C 1
ATOM 772 O O . PRO A 1 95 ? 3.508 13.766 -4.414 1.00 88.19 95 PRO A O 1
ATOM 775 N N . ALA A 1 96 ? 5.337 12.578 -4.931 1.00 84.06 96 ALA A N 1
ATOM 776 C CA . ALA A 1 96 ? 5.146 12.637 -6.382 1.00 84.06 96 ALA A CA 1
ATOM 777 C C . ALA A 1 96 ? 3.887 11.896 -6.869 1.00 84.06 96 ALA A C 1
ATOM 779 O O . ALA A 1 96 ? 3.400 12.167 -7.963 1.00 84.06 96 ALA A O 1
ATOM 780 N N . VAL A 1 97 ? 3.367 10.953 -6.075 1.00 83.00 97 VAL A N 1
ATOM 781 C CA . VAL A 1 97 ? 2.185 10.151 -6.420 1.00 83.00 97 VAL A CA 1
ATOM 782 C C . VAL A 1 97 ? 0.916 10.762 -5.834 1.00 83.00 97 VAL A C 1
ATOM 784 O O . VAL A 1 97 ? -0.108 10.791 -6.506 1.00 83.00 97 VAL A O 1
ATOM 787 N N . SER A 1 98 ? 0.987 11.290 -4.610 1.00 66.75 98 SER A N 1
ATOM 788 C CA . SER A 1 98 ? -0.159 11.889 -3.910 1.00 66.75 98 SER A CA 1
ATOM 789 C C . SER A 1 98 ? -0.743 13.109 -4.644 1.00 66.75 98 SER A C 1
ATOM 791 O O . SER A 1 98 ? -1.955 13.315 -4.653 1.00 66.75 98 SER A O 1
ATOM 793 N N . GLY A 1 99 ? 0.110 13.894 -5.315 1.00 58.12 99 GLY A N 1
ATOM 794 C CA . GLY A 1 99 ? -0.302 15.067 -6.096 1.00 58.12 99 GLY A CA 1
ATOM 795 C C . GLY A 1 99 ? -0.864 14.759 -7.489 1.00 58.12 99 GLY A C 1
ATOM 796 O O . GLY A 1 99 ? -1.458 15.640 -8.113 1.00 58.12 99 GLY A O 1
ATOM 797 N N . ALA A 1 100 ? -0.704 13.531 -7.992 1.00 57.88 100 ALA A N 1
ATOM 798 C CA . ALA A 1 100 ? -1.357 13.125 -9.227 1.00 57.88 100 ALA A CA 1
ATOM 799 C C . ALA A 1 100 ? -2.855 12.994 -8.930 1.00 57.88 100 ALA A C 1
ATOM 801 O O . ALA A 1 100 ? -3.264 12.139 -8.142 1.00 57.88 100 ALA A O 1
ATOM 802 N N . LYS A 1 101 ? -3.670 13.888 -9.509 1.00 45.44 101 LYS A N 1
ATOM 803 C CA . LYS A 1 101 ? -5.136 13.848 -9.412 1.00 45.44 101 LYS A CA 1
ATOM 804 C C . LYS A 1 101 ? -5.609 12.401 -9.527 1.00 45.44 101 LYS A C 1
ATOM 806 O O . LYS A 1 101 ? -5.153 11.677 -10.408 1.00 45.44 101 LYS A O 1
ATOM 811 N N . LYS A 1 102 ? -6.535 12.018 -8.642 1.00 47.97 102 LYS A N 1
ATOM 812 C CA . LYS A 1 102 ? -7.311 10.777 -8.702 1.00 47.97 102 LYS A CA 1
ATOM 813 C C . LYS A 1 102 ? -8.071 10.694 -10.036 1.00 47.97 102 LYS A C 1
ATOM 815 O O . LYS A 1 102 ? -9.291 10.777 -10.052 1.00 47.97 102 LYS A O 1
ATOM 820 N N . GLU A 1 103 ? -7.393 10.441 -11.145 1.00 47.81 103 GLU A N 1
ATOM 821 C CA . GLU A 1 103 ? -7.947 9.585 -12.185 1.00 47.81 103 GLU A CA 1
ATOM 822 C C . GLU A 1 103 ? -7.918 8.181 -11.588 1.00 47.81 103 GLU A C 1
ATOM 824 O O . GLU A 1 103 ? -7.085 7.331 -11.884 1.00 47.81 103 GLU A O 1
ATOM 829 N N . THR A 1 104 ? -8.806 7.976 -10.614 1.00 53.34 104 THR A N 1
ATOM 830 C CA . THR A 1 104 ? -9.281 6.632 -10.338 1.0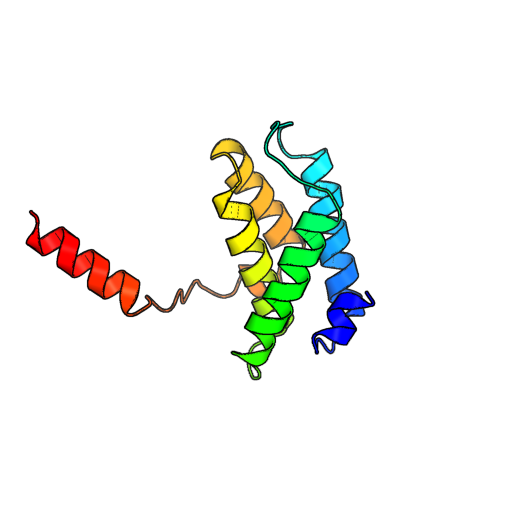0 53.34 104 THR A CA 1
ATOM 831 C C . THR A 1 104 ? -10.058 6.342 -11.605 1.00 53.34 104 THR A C 1
ATOM 833 O O . THR A 1 104 ? -11.149 6.881 -11.773 1.00 53.34 104 THR A O 1
ATOM 836 N N . GLU A 1 105 ? -9.421 5.682 -12.577 1.00 52.72 105 GLU A N 1
ATOM 837 C CA . GLU A 1 105 ? -10.131 5.125 -13.723 1.00 52.72 105 GLU A CA 1
ATOM 838 C C . GLU A 1 105 ? -11.285 4.340 -13.106 1.00 52.72 105 GLU A C 1
ATOM 840 O O . GLU A 1 105 ? -11.041 3.308 -12.471 1.00 52.72 105 GLU A O 1
ATOM 845 N N . LYS A 1 106 ? -12.508 4.892 -13.183 1.00 52.78 106 LYS A N 1
ATOM 846 C CA . LYS A 1 106 ? -13.702 4.200 -12.712 1.00 52.78 106 LYS A CA 1
ATOM 847 C C . LYS A 1 106 ? -13.676 2.870 -13.427 1.00 52.78 106 LYS A C 1
ATOM 849 O O . LYS A 1 106 ? -13.732 2.806 -14.655 1.00 52.78 106 LYS A O 1
ATOM 854 N N . THR A 1 107 ? -13.425 1.811 -12.673 1.00 66.00 107 THR A N 1
ATOM 855 C CA . THR A 1 107 ? -13.264 0.508 -13.301 1.00 66.00 107 THR A CA 1
ATOM 856 C C . THR A 1 107 ? -14.638 0.128 -13.845 1.00 66.00 107 THR A C 1
ATOM 858 O O . THR A 1 107 ? -15.649 0.446 -13.225 1.00 66.00 107 THR A O 1
ATOM 861 N N . GLN A 1 108 ? -14.706 -0.589 -14.967 1.00 73.38 108 GLN A N 1
ATOM 862 C CA . GLN A 1 108 ? -15.977 -1.090 -15.521 1.00 73.38 108 GLN A CA 1
ATOM 863 C C . GLN A 1 108 ? -16.845 -1.802 -14.462 1.00 73.38 108 GLN A C 1
ATOM 865 O O . GLN A 1 108 ? -18.071 -1.821 -14.551 1.00 73.38 108 GLN A O 1
ATOM 870 N N . ILE A 1 109 ? -16.199 -2.363 -13.436 1.00 73.56 109 ILE A N 1
ATOM 871 C CA . ILE A 1 109 ? -16.822 -2.973 -12.261 1.00 73.56 109 ILE A CA 1
ATOM 872 C C . ILE A 1 109 ? -17.550 -1.937 -11.390 1.00 73.56 109 ILE A C 1
ATOM 874 O O . ILE A 1 109 ? -18.680 -2.195 -10.995 1.00 73.56 109 ILE A O 1
ATOM 878 N N . GLU A 1 110 ? -16.947 -0.780 -11.102 1.00 78.19 110 GLU A N 1
ATOM 879 C CA . GLU A 1 110 ? -17.581 0.289 -10.312 1.00 78.19 110 GLU A CA 1
ATOM 880 C C . GLU A 1 110 ? -18.809 0.846 -11.040 1.00 78.19 110 GLU A C 1
ATOM 882 O O . GLU A 1 110 ? -19.866 1.000 -10.435 1.00 78.19 110 GLU A O 1
ATOM 887 N N . GLU A 1 111 ? -18.707 1.049 -12.355 1.00 82.75 111 GLU A N 1
ATOM 888 C CA . GLU A 1 111 ? -19.840 1.482 -13.181 1.00 82.75 111 GLU A CA 1
ATOM 889 C C . GLU A 1 111 ? -20.958 0.429 -13.225 1.00 82.75 111 GLU A C 1
ATOM 891 O O . GLU A 1 111 ? -22.140 0.755 -13.117 1.00 82.75 111 GLU A O 1
ATOM 896 N N . SER A 1 112 ? -20.604 -0.852 -13.369 1.00 83.94 112 SER A N 1
ATOM 897 C CA . SER A 1 112 ? -21.578 -1.954 -13.382 1.00 83.94 112 SER A CA 1
ATOM 898 C C . SER A 1 112 ? -22.260 -2.134 -12.023 1.00 83.94 112 SER A C 1
ATOM 900 O O . SER A 1 112 ? -23.448 -2.464 -11.962 1.00 83.94 112 SER A O 1
ATOM 902 N N . LEU A 1 113 ? -21.528 -1.891 -10.934 1.00 86.25 113 LEU A N 1
ATOM 903 C CA . LEU A 1 113 ? -22.056 -1.917 -9.577 1.00 86.25 113 LEU A CA 1
ATOM 904 C C . LEU A 1 113 ? -23.055 -0.777 -9.356 1.00 86.25 113 LEU A C 1
ATOM 906 O O . LEU A 1 113 ? -24.158 -1.039 -8.884 1.00 86.25 113 LEU A O 1
ATOM 910 N N . GLU A 1 114 ? -22.710 0.455 -9.748 1.00 87.69 114 GLU A N 1
ATOM 911 C CA . GLU A 1 114 ? -23.614 1.613 -9.667 1.00 87.69 114 GLU A CA 1
ATOM 912 C C . GLU A 1 114 ? -24.924 1.348 -10.425 1.00 87.69 114 GLU A C 1
ATOM 914 O O . GLU A 1 114 ? -26.003 1.526 -9.860 1.00 87.69 114 GLU A O 1
ATOM 919 N N . ARG A 1 115 ? -24.839 0.812 -11.653 1.00 88.12 115 ARG A N 1
ATOM 920 C CA . ARG A 1 115 ? -26.022 0.433 -12.448 1.00 88.12 115 ARG A CA 1
ATOM 921 C C . ARG A 1 115 ? -26.888 -0.618 -11.754 1.00 88.12 115 ARG A C 1
ATOM 923 O O . ARG A 1 115 ? -28.107 -0.500 -11.756 1.00 88.12 115 ARG A O 1
ATOM 930 N N . SER A 1 116 ? -26.274 -1.636 -11.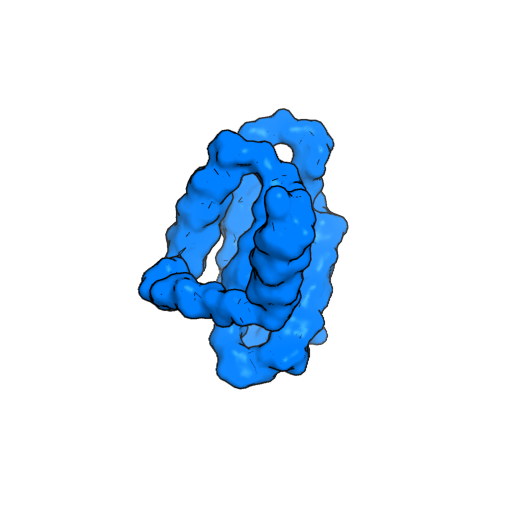153 1.00 88.94 116 SER A N 1
ATOM 931 C CA . SER A 1 116 ? -27.010 -2.708 -10.464 1.00 88.94 116 SER A CA 1
ATOM 932 C C . SER A 1 116 ? -27.708 -2.201 -9.198 1.00 88.94 116 SER A C 1
ATOM 934 O O . SER A 1 116 ? -28.830 -2.600 -8.903 1.00 88.94 116 SER A O 1
ATOM 936 N N . VAL A 1 117 ? -27.059 -1.300 -8.452 1.00 91.19 117 VAL A N 1
ATOM 937 C CA . VAL A 1 117 ? -27.642 -0.659 -7.262 1.00 91.19 117 VAL A CA 1
ATOM 938 C C . VAL A 1 117 ? -28.823 0.231 -7.642 1.00 91.19 117 VAL A C 1
ATOM 940 O O . VAL A 1 117 ? -29.805 0.281 -6.907 1.00 91.19 117 VAL A O 1
ATOM 943 N N . GLU A 1 118 ? -28.748 0.918 -8.781 1.00 90.69 118 GLU A N 1
ATOM 944 C CA . GLU A 1 118 ? -29.840 1.752 -9.287 1.00 90.69 118 GLU A CA 1
ATOM 945 C C . GLU A 1 118 ? -31.033 0.923 -9.779 1.00 90.69 118 GLU A C 1
ATOM 947 O O . GLU A 1 118 ? -32.168 1.316 -9.551 1.00 90.69 118 GLU A O 1
ATOM 952 N N . GLN A 1 119 ? -30.798 -0.262 -10.352 1.00 87.94 119 GLN A N 1
ATOM 953 C CA . GLN A 1 119 ? -31.862 -1.201 -10.742 1.00 87.94 119 GLN A CA 1
ATOM 954 C C . GLN A 1 119 ? -32.600 -1.853 -9.560 1.00 87.94 119 GLN A C 1
ATOM 956 O O . GLN A 1 119 ? -33.686 -2.396 -9.749 1.00 87.94 119 GLN A O 1
ATOM 961 N N . LEU A 1 120 ? -32.003 -1.852 -8.365 1.00 82.25 120 LEU A N 1
ATOM 962 C CA . LEU A 1 120 ? -32.592 -2.406 -7.137 1.00 82.25 120 LEU A CA 1
ATOM 963 C C . LEU A 1 120 ? -33.371 -1.366 -6.313 1.00 82.25 120 LEU A C 1
ATOM 965 O O . LEU A 1 120 ? -33.955 -1.732 -5.292 1.00 82.25 120 LEU A O 1
ATOM 969 N N . LYS A 1 121 ? -33.343 -0.092 -6.719 1.00 63.88 121 LYS A N 1
ATOM 970 C CA . LYS A 1 121 ? -34.153 0.988 -6.140 1.00 63.88 121 LYS A CA 1
ATOM 971 C C . LYS A 1 121 ? -35.471 1.129 -6.888 1.00 63.88 121 LYS A C 1
ATOM 973 O O . LYS A 1 121 ? -36.465 1.445 -6.200 1.00 63.88 121 LYS A O 1
#

Foldseek 3Di:
DVLLVVLPDPCCVLLVVLLVQLLVVLVVPPDDDPQDDSDPVLVSVLSVVLSVQCVVCVPDDSLLSSLVSVLVSPVVPDDPVCNVVSVVSSCVSRVVNVPPPPPVVCPVVNVVVVVVVVVVD

Radius of gyration: 15.91 Å; chains: 1; bounding box: 51×28×37 Å

Sequence (121 aa):
RVKLCSVGYKEYEKLAKKFFQLYDTAQQQLSAQKHYDWGLRNMLAVLRSSGATKRANVKKSEELLMYQTLRDMNLSKLVAQDVPLFLSLLSDLFPAVSGAKKETEKTQIEESLERSVEQLK